Protein AF-A0A838HPP8-F1 (afdb_monomer_lite)

Secondary structure (DSSP, 8-state):
-PEEEEE-TT-HHHHHHHHHHHHHHHHTT--EEEEE--SS-TTSPPGGGPPPSHHHHHHHHHHHTTT-HHHHHHHHHHHHHTS---TTSHHHHHHHHHHTT--HHHHTT-

Radius of gyration: 13.63 Å; chains: 1; bounding box: 32×31×40 Å

Sequence (110 aa):
MPVILFADFTCADSYSTETMLAAISTELGTEVHYRAFERYPAGTPLPDMRPRTRKAHEAARFARDRGMERPVRDAIYAAHFVEGRDIGRVDVLVELGTALGLDRTELKVV

Structure (mmCIF, N/CA/C/O backbone):
data_AF-A0A838HPP8-F1
#
_entry.id   AF-A0A838HPP8-F1
#
loop_
_atom_site.group_PDB
_atom_site.id
_atom_site.type_symbol
_atom_site.label_atom_id
_atom_site.label_alt_id
_atom_site.label_comp_id
_atom_site.label_asym_id
_atom_site.label_entity_id
_atom_site.label_seq_id
_atom_site.pdbx_PDB_ins_code
_atom_site.Cartn_x
_atom_site.Cartn_y
_atom_site.Cartn_z
_atom_site.occupancy
_atom_site.B_iso_or_equiv
_atom_site.auth_seq_id
_atom_site.auth_comp_id
_atom_site.auth_asym_id
_atom_site.auth_atom_id
_atom_site.pdbx_PDB_model_num
ATOM 1 N N . MET A 1 1 ? -18.863 8.631 11.531 1.00 81.38 1 MET A N 1
ATOM 2 C CA . MET A 1 1 ? -19.022 8.916 10.084 1.00 81.38 1 MET A CA 1
ATOM 3 C C . MET A 1 1 ? -17.787 8.372 9.389 1.00 81.38 1 MET A C 1
ATOM 5 O O . MET A 1 1 ? -16.715 8.695 9.880 1.00 81.38 1 MET A O 1
ATOM 9 N N . PRO A 1 2 ? -17.897 7.536 8.343 1.00 88.06 2 PRO A N 1
ATOM 10 C CA . PRO A 1 2 ? -16.722 6.943 7.709 1.00 88.06 2 PRO A CA 1
ATOM 11 C C . PRO A 1 2 ? -15.889 8.004 6.982 1.00 88.06 2 PRO A C 1
ATOM 13 O O . PRO A 1 2 ? -16.439 8.913 6.355 1.00 88.06 2 PRO A O 1
ATOM 16 N N . VAL A 1 3 ? -14.566 7.871 7.053 1.00 92.06 3 VAL A N 1
ATOM 17 C CA . VAL A 1 3 ? -13.619 8.695 6.291 1.00 92.06 3 VAL A CA 1
ATOM 18 C C . VAL A 1 3 ? -13.238 7.940 5.028 1.00 92.06 3 VAL A C 1
ATOM 20 O O . VAL A 1 3 ? -12.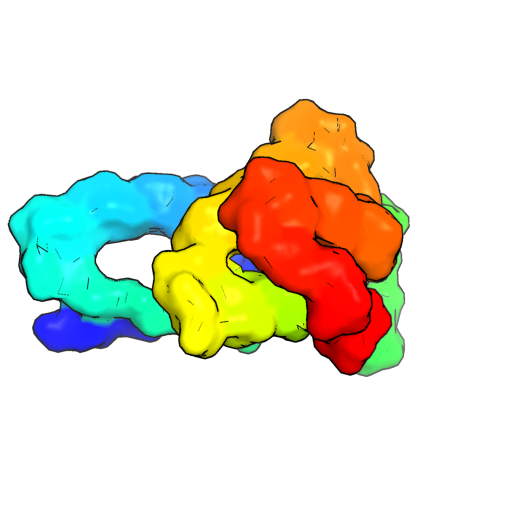782 6.804 5.104 1.00 92.06 3 VAL A O 1
ATOM 23 N N . ILE A 1 4 ? -13.396 8.564 3.863 1.00 94.88 4 ILE A N 1
ATOM 24 C CA . ILE A 1 4 ? -12.939 7.996 2.591 1.00 94.88 4 ILE A CA 1
ATOM 25 C C . ILE A 1 4 ? -11.603 8.639 2.240 1.00 94.88 4 ILE A C 1
ATOM 27 O O . ILE A 1 4 ? -11.534 9.853 2.053 1.00 94.88 4 ILE A O 1
ATOM 31 N N . LEU A 1 5 ? -10.556 7.825 2.125 1.00 95.00 5 LEU A N 1
ATOM 32 C CA . LEU A 1 5 ? -9.223 8.285 1.756 1.00 95.00 5 LEU A CA 1
ATOM 33 C C . LEU A 1 5 ? -8.848 7.754 0.374 1.00 95.00 5 LEU A C 1
ATOM 35 O O . LEU A 1 5 ? -8.662 6.552 0.188 1.00 95.00 5 LEU A O 1
ATOM 39 N N . PHE A 1 6 ? -8.708 8.665 -0.584 1.00 96.38 6 PHE A N 1
ATOM 40 C CA . PHE A 1 6 ? -8.122 8.367 -1.887 1.00 96.38 6 PHE A CA 1
ATOM 41 C C . PHE A 1 6 ? -6.602 8.438 -1.776 1.00 96.38 6 PHE A C 1
ATOM 43 O O . PHE A 1 6 ? -6.062 9.451 -1.333 1.00 96.38 6 PHE A O 1
ATOM 50 N N . ALA A 1 7 ? -5.918 7.363 -2.152 1.00 96.50 7 ALA A N 1
ATOM 51 C CA . ALA A 1 7 ? -4.485 7.235 -1.932 1.00 96.50 7 ALA A CA 1
ATOM 52 C C . ALA A 1 7 ? -3.778 6.532 -3.091 1.00 96.50 7 ALA A C 1
ATOM 54 O O . ALA A 1 7 ? -4.356 5.669 -3.754 1.00 96.50 7 ALA A O 1
ATOM 55 N N . ASP A 1 8 ? -2.505 6.879 -3.274 1.00 96.50 8 ASP A N 1
ATOM 56 C CA . ASP A 1 8 ? -1.573 6.237 -4.199 1.00 96.50 8 ASP A CA 1
ATOM 57 C C . ASP A 1 8 ? -0.297 5.840 -3.439 1.00 96.50 8 ASP A C 1
ATOM 59 O O . ASP A 1 8 ? 0.242 6.637 -2.671 1.00 96.50 8 ASP A O 1
ATOM 63 N N . PHE A 1 9 ? 0.214 4.628 -3.673 1.00 96.81 9 PHE A N 1
ATOM 64 C CA . PHE A 1 9 ? 1.365 4.092 -2.934 1.00 96.81 9 PHE A CA 1
ATOM 65 C C . PHE A 1 9 ? 2.701 4.792 -3.216 1.00 96.81 9 PHE A C 1
ATOM 67 O O . PHE A 1 9 ? 3.651 4.613 -2.460 1.00 96.81 9 PHE A O 1
ATOM 74 N N . THR A 1 10 ? 2.782 5.605 -4.271 1.00 94.69 10 THR A N 1
ATOM 75 C CA . THR A 1 10 ? 3.967 6.418 -4.599 1.00 94.69 10 THR A CA 1
ATOM 76 C C . THR A 1 10 ? 3.836 7.874 -4.141 1.00 94.69 10 THR A C 1
ATOM 78 O O . THR A 1 10 ? 4.710 8.703 -4.414 1.00 94.69 10 THR A O 1
ATOM 81 N N . CYS A 1 11 ? 2.749 8.225 -3.443 1.00 94.56 11 CYS A N 1
ATOM 82 C CA . CYS A 1 11 ? 2.517 9.562 -2.908 1.00 94.56 11 CYS A CA 1
ATOM 83 C C . CYS A 1 11 ? 2.960 9.658 -1.439 1.00 94.56 11 CYS A C 1
ATOM 85 O O . CYS A 1 11 ? 2.385 9.011 -0.564 1.00 94.56 11 CYS A O 1
ATOM 87 N N . ALA A 1 12 ? 3.958 10.502 -1.157 1.00 94.56 12 ALA A N 1
ATOM 88 C CA . ALA A 1 12 ? 4.468 10.704 0.203 1.00 94.56 12 ALA A CA 1
ATOM 89 C C . ALA A 1 12 ? 3.398 11.276 1.155 1.00 94.56 12 ALA A C 1
ATOM 91 O O . ALA A 1 12 ? 3.352 10.913 2.333 1.00 94.56 12 ALA A O 1
ATOM 92 N N . ASP A 1 13 ? 2.495 12.112 0.631 1.00 95.81 13 ASP A N 1
ATOM 93 C CA . ASP A 1 13 ? 1.377 12.659 1.402 1.00 95.81 13 ASP A CA 1
ATOM 94 C C . ASP A 1 13 ? 0.369 11.564 1.770 1.00 95.81 13 ASP A C 1
ATOM 96 O O . ASP A 1 13 ? -0.131 11.544 2.894 1.00 95.81 13 ASP A O 1
ATOM 100 N N . SER A 1 14 ? 0.112 10.606 0.867 1.00 96.62 14 SER A N 1
ATOM 101 C CA . SER A 1 14 ? -0.728 9.439 1.167 1.00 96.62 14 SER A CA 1
ATOM 102 C C . SER A 1 14 ? -0.100 8.561 2.248 1.00 96.62 14 SER A C 1
ATOM 104 O O . SER A 1 14 ? -0.786 8.224 3.207 1.00 96.62 14 SER A O 1
ATOM 106 N N . TYR A 1 15 ? 1.202 8.266 2.161 1.00 96.12 15 TYR A N 1
ATOM 107 C CA . TYR A 1 15 ? 1.903 7.476 3.182 1.00 96.12 15 TYR A CA 1
ATOM 108 C C . TYR A 1 15 ? 1.814 8.116 4.577 1.00 96.12 15 TYR A C 1
ATOM 110 O O . TYR A 1 15 ? 1.415 7.477 5.557 1.00 96.12 15 TYR A O 1
ATOM 118 N N . SER A 1 16 ? 2.127 9.409 4.654 1.00 94.50 16 SER A N 1
ATOM 119 C CA . SER A 1 16 ? 2.098 10.168 5.908 1.00 94.50 16 SER A CA 1
ATOM 120 C C . SER A 1 16 ? 0.678 10.257 6.476 1.00 94.50 16 SER A C 1
ATOM 122 O O . SER A 1 16 ? 0.460 10.032 7.668 1.00 94.50 16 SER A O 1
ATOM 124 N N . THR A 1 17 ? -0.307 10.518 5.610 1.00 95.75 17 THR A N 1
ATOM 125 C CA . THR A 1 17 ? -1.723 10.606 5.994 1.00 95.75 17 THR A CA 1
ATOM 126 C C . THR A 1 17 ? -2.244 9.272 6.503 1.00 95.75 17 THR A C 1
ATOM 128 O O . THR A 1 17 ? -2.899 9.238 7.539 1.00 95.75 17 THR A O 1
ATOM 131 N N . GLU A 1 18 ? -1.945 8.161 5.831 1.00 95.62 18 GLU A N 1
ATOM 132 C CA . GLU A 1 18 ? -2.396 6.839 6.269 1.00 95.62 18 GLU A CA 1
ATOM 133 C C . GLU A 1 18 ? -1.783 6.421 7.599 1.00 95.62 18 GLU A C 1
ATOM 135 O O . GLU A 1 18 ? -2.475 5.824 8.426 1.00 95.62 18 GLU A O 1
ATOM 140 N N . THR A 1 19 ? -0.517 6.760 7.832 1.00 91.00 19 THR A N 1
ATOM 141 C CA . THR A 1 19 ? 0.164 6.509 9.108 1.00 91.00 19 THR A CA 1
ATOM 142 C C . THR A 1 19 ? -0.521 7.260 10.248 1.00 91.00 19 THR A C 1
ATOM 144 O O . THR A 1 19 ? -0.904 6.649 11.244 1.00 91.00 19 THR A O 1
ATOM 147 N N . MET A 1 20 ? -0.769 8.562 10.077 1.00 92.00 20 MET A N 1
ATOM 148 C CA . MET A 1 20 ? -1.450 9.372 11.093 1.00 92.00 20 MET A CA 1
ATOM 149 C C . MET A 1 20 ? -2.910 8.946 11.291 1.00 92.00 20 MET A C 1
ATOM 151 O O . MET A 1 20 ? -3.393 8.839 12.418 1.00 92.00 20 MET A O 1
ATOM 155 N N . LEU A 1 21 ? -3.618 8.665 10.196 1.00 92.06 21 LEU A N 1
ATOM 156 C CA . LEU A 1 21 ? -5.022 8.283 10.238 1.00 92.06 21 LEU A CA 1
ATOM 157 C C . LEU A 1 21 ? -5.217 6.921 10.918 1.00 92.06 21 LEU A C 1
ATOM 159 O O . LEU A 1 21 ? -6.231 6.739 11.581 1.00 92.06 21 LEU A O 1
ATOM 163 N N . ALA A 1 22 ? -4.258 5.991 10.839 1.00 86.38 22 ALA A N 1
ATOM 164 C CA . ALA A 1 22 ? -4.298 4.745 11.619 1.00 86.38 22 ALA A CA 1
ATOM 165 C C . ALA A 1 22 ? -4.357 5.008 13.126 1.00 86.38 22 ALA A C 1
ATOM 167 O O . ALA A 1 22 ? -5.195 4.437 13.825 1.00 86.38 22 ALA A O 1
ATOM 168 N N . ALA A 1 23 ? -3.470 5.882 13.608 1.00 85.81 23 ALA A N 1
ATOM 169 C CA . ALA A 1 23 ? -3.377 6.209 15.023 1.00 85.81 23 ALA A CA 1
ATOM 170 C C . ALA A 1 23 ? -4.672 6.876 15.507 1.00 85.81 23 ALA A C 1
ATOM 172 O O . ALA A 1 23 ? -5.294 6.426 16.465 1.00 85.81 23 ALA A O 1
ATOM 173 N N . ILE A 1 24 ? -5.137 7.886 14.770 1.00 90.00 24 ILE A N 1
ATOM 174 C CA . ILE A 1 24 ? -6.275 8.714 15.184 1.00 90.00 24 ILE A CA 1
ATOM 175 C C . ILE A 1 24 ? -7.623 8.009 14.958 1.00 90.00 24 ILE A C 1
ATOM 177 O O . ILE A 1 24 ? -8.549 8.185 15.745 1.00 90.00 24 ILE A O 1
ATOM 181 N N . SER A 1 25 ? -7.777 7.196 13.908 1.00 88.12 25 SER A N 1
ATOM 182 C CA . SER A 1 25 ? -9.048 6.495 13.629 1.00 88.12 25 SER A CA 1
ATOM 183 C C . SER A 1 25 ? -9.459 5.548 14.755 1.00 88.12 25 SER A C 1
ATOM 185 O O . SER A 1 25 ? -10.647 5.457 15.068 1.00 88.12 25 SER A O 1
ATOM 187 N N . THR A 1 26 ? -8.477 4.913 15.399 1.00 83.88 26 THR A N 1
ATOM 188 C CA . THR A 1 26 ? -8.681 4.069 16.581 1.00 83.88 26 THR A CA 1
ATOM 189 C C . THR A 1 26 ? -9.212 4.895 17.753 1.00 83.88 26 THR A C 1
ATOM 191 O O . THR A 1 26 ? -10.198 4.510 18.377 1.00 83.88 26 THR A O 1
ATOM 194 N N . GLU A 1 27 ? -8.615 6.061 18.014 1.00 88.50 27 GLU A N 1
ATOM 195 C CA . GLU A 1 27 ? -9.043 6.973 19.084 1.00 88.50 27 GLU A CA 1
ATOM 196 C C . GLU A 1 27 ? -10.442 7.554 18.835 1.00 88.50 27 GLU A C 1
ATOM 198 O O . GLU A 1 27 ? -11.252 7.666 19.753 1.00 88.50 27 GLU A O 1
ATOM 203 N N . LEU A 1 28 ? -10.749 7.893 17.582 1.00 87.69 28 LEU A N 1
ATOM 204 C CA . LEU A 1 28 ? -12.024 8.489 17.178 1.00 87.69 28 LEU A CA 1
ATOM 205 C C . LEU A 1 28 ? -13.125 7.457 16.891 1.00 87.69 28 LEU A C 1
ATOM 207 O O . LEU A 1 28 ? -14.220 7.847 16.475 1.00 87.69 28 LEU A O 1
ATOM 211 N N . GLY A 1 29 ? -12.845 6.156 17.032 1.00 89.00 29 GLY A N 1
ATOM 212 C CA . GLY A 1 29 ? -13.784 5.080 16.699 1.00 89.00 29 GLY A CA 1
ATOM 213 C C . GLY A 1 29 ? -14.356 5.196 15.281 1.00 89.00 29 GLY A C 1
ATOM 214 O O . GLY A 1 29 ? -15.540 4.937 15.060 1.00 89.00 29 GLY A O 1
ATOM 215 N N . THR A 1 30 ? -13.551 5.674 14.329 1.00 90.38 30 THR A N 1
ATOM 216 C CA . THR A 1 30 ? -13.998 6.008 12.974 1.00 90.38 30 THR A CA 1
ATOM 217 C C . THR A 1 30 ? -13.427 5.034 11.959 1.00 90.38 30 THR A C 1
ATOM 219 O O . THR A 1 30 ? -12.223 4.829 11.883 1.00 90.38 30 THR A O 1
ATOM 222 N N . GLU A 1 31 ? -14.298 4.466 11.132 1.00 90.62 31 GLU A N 1
ATOM 223 C CA . GLU A 1 31 ? -13.887 3.585 10.045 1.00 90.62 31 GLU A CA 1
ATOM 224 C C . GLU A 1 31 ? -13.240 4.376 8.897 1.00 90.62 31 GLU A C 1
ATOM 226 O O . GLU A 1 31 ? -13.738 5.432 8.486 1.00 90.62 31 GLU A O 1
ATOM 231 N N . VAL A 1 32 ? -12.145 3.840 8.355 1.00 92.38 32 VAL A N 1
ATOM 232 C CA . VAL A 1 32 ? -11.415 4.414 7.220 1.00 92.38 32 VAL A CA 1
ATOM 233 C C . VAL A 1 32 ? -11.600 3.527 6.000 1.00 92.38 32 VAL A C 1
ATOM 235 O O . VAL A 1 32 ? -11.280 2.342 6.011 1.00 92.38 32 VAL A O 1
ATOM 238 N N . HIS A 1 33 ? -12.106 4.115 4.924 1.00 93.94 33 HIS A N 1
ATOM 239 C CA . HIS A 1 33 ? -12.335 3.458 3.646 1.00 93.94 33 HIS A CA 1
ATOM 240 C C . HIS A 1 33 ? -11.274 3.903 2.652 1.00 93.94 33 HIS A C 1
ATOM 242 O O . HIS A 1 33 ? -11.366 4.985 2.068 1.00 93.94 33 HIS A O 1
ATOM 248 N N . TYR A 1 34 ? -10.286 3.047 2.418 1.00 95.44 34 TYR A N 1
ATOM 249 C CA . TYR A 1 34 ? -9.269 3.303 1.406 1.00 95.44 34 TYR A CA 1
ATOM 250 C C . TYR A 1 34 ? -9.863 3.168 -0.002 1.00 95.44 34 TYR A C 1
ATOM 252 O O . TYR A 1 34 ? -10.645 2.255 -0.308 1.00 95.44 34 TYR A O 1
ATOM 260 N N . ARG A 1 35 ? -9.514 4.106 -0.880 1.00 96.31 35 ARG A N 1
ATOM 261 C CA . ARG A 1 35 ? -9.867 4.092 -2.300 1.00 96.31 35 ARG A CA 1
ATOM 262 C C . ARG A 1 35 ? -8.607 4.265 -3.126 1.00 96.31 35 ARG A C 1
ATOM 264 O O . ARG A 1 35 ? -7.819 5.180 -2.902 1.00 96.31 35 ARG A O 1
ATOM 271 N N . ALA A 1 36 ? -8.434 3.358 -4.082 1.00 95.38 36 ALA A N 1
ATOM 272 C CA . ALA A 1 36 ? -7.338 3.434 -5.026 1.00 95.38 36 ALA A CA 1
ATOM 273 C C . ALA A 1 36 ? -7.452 4.724 -5.843 1.00 95.38 36 ALA A C 1
ATOM 275 O O . ALA A 1 36 ? -8.504 5.026 -6.410 1.00 95.38 36 ALA A O 1
ATOM 276 N N . PHE A 1 37 ? -6.356 5.463 -5.901 1.00 94.31 37 PHE A N 1
ATOM 277 C CA . PHE A 1 37 ? -6.139 6.555 -6.830 1.00 94.31 37 PHE A CA 1
ATOM 278 C C . PHE A 1 37 ? -4.822 6.260 -7.544 1.00 94.31 37 PHE A C 1
ATOM 280 O O . PHE A 1 37 ? -3.814 6.018 -6.887 1.00 94.31 37 PHE A O 1
ATOM 287 N N . GLU A 1 38 ? -4.833 6.212 -8.875 1.00 90.50 38 GLU A N 1
ATOM 288 C CA . GLU A 1 38 ? -3.602 6.109 -9.659 1.00 90.50 38 GLU A CA 1
ATOM 289 C C . GLU A 1 38 ? -3.136 7.520 -9.998 1.00 90.50 38 GLU A C 1
ATOM 291 O O . GLU A 1 38 ? -3.773 8.215 -10.792 1.00 90.50 38 GLU A O 1
ATOM 296 N N . ARG A 1 39 ? -2.006 7.944 -9.422 1.00 88.31 39 ARG A N 1
ATOM 297 C CA . ARG A 1 39 ? -1.421 9.262 -9.730 1.00 88.31 39 ARG A CA 1
ATOM 298 C C . ARG A 1 39 ? -1.072 9.398 -11.216 1.00 88.31 39 ARG A C 1
ATOM 300 O O . ARG A 1 39 ? -1.151 10.489 -11.775 1.00 88.31 39 ARG A O 1
ATOM 307 N N . TYR A 1 40 ? -0.700 8.279 -11.836 1.00 88.62 40 TYR A N 1
ATOM 308 C CA . TYR A 1 40 ? -0.336 8.169 -13.245 1.00 88.62 40 TYR A CA 1
ATOM 309 C C . TYR A 1 40 ? -1.070 6.978 -13.879 1.00 88.62 40 TYR A C 1
ATOM 311 O O . TYR A 1 40 ? -0.532 5.861 -13.887 1.00 88.62 40 TYR A O 1
ATOM 319 N N . PRO A 1 41 ? -2.297 7.186 -14.386 1.00 85.88 41 PRO A N 1
ATOM 320 C CA . PRO A 1 41 ? -3.105 6.110 -14.944 1.00 85.88 41 PRO A CA 1
ATOM 321 C C . PRO A 1 41 ? -2.473 5.485 -16.197 1.00 85.88 41 PRO A C 1
ATOM 323 O O . PRO A 1 41 ? -1.510 5.988 -16.790 1.00 85.88 41 PRO A O 1
ATOM 326 N N . ALA A 1 42 ? -3.009 4.339 -16.616 1.00 84.69 42 ALA A N 1
ATOM 327 C CA . ALA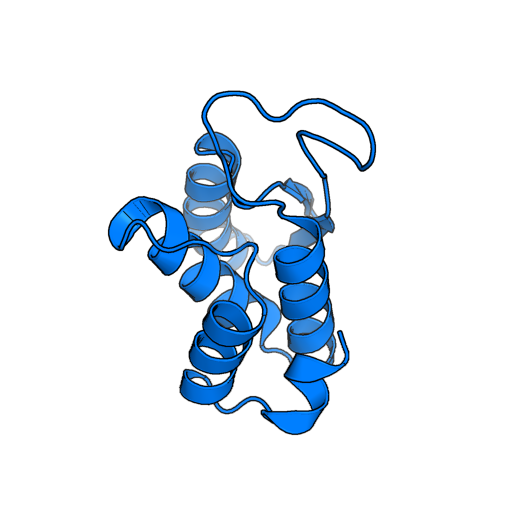 A 1 42 ? -2.554 3.653 -17.821 1.00 84.69 42 ALA A CA 1
ATOM 328 C C . ALA A 1 42 ? -2.522 4.602 -19.037 1.00 84.69 42 ALA A C 1
ATOM 330 O O . ALA A 1 42 ? -3.461 5.353 -19.288 1.00 84.69 42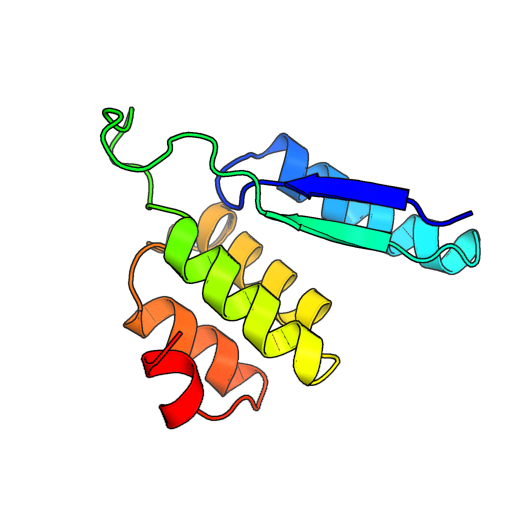 ALA A O 1
ATOM 331 N N . GLY A 1 43 ? -1.419 4.568 -19.789 1.00 86.06 43 GLY A N 1
ATOM 332 C CA . GLY A 1 43 ? -1.208 5.433 -20.953 1.00 86.06 43 GLY A CA 1
ATOM 333 C C . GLY A 1 43 ? -0.555 6.786 -20.653 1.00 86.06 43 GLY A C 1
ATOM 334 O O . GLY A 1 43 ? -0.114 7.444 -21.591 1.00 86.06 43 GLY A O 1
ATOM 335 N N . THR A 1 44 ? -0.404 7.194 -19.388 1.00 88.25 44 THR A N 1
ATOM 336 C CA . THR A 1 44 ? 0.379 8.397 -19.060 1.00 88.25 44 THR A CA 1
ATOM 337 C C . THR A 1 44 ? 1.867 8.068 -18.926 1.00 88.25 44 THR A C 1
ATOM 339 O O . THR A 1 44 ? 2.207 6.997 -18.401 1.00 88.25 44 THR A O 1
ATOM 342 N N . PRO A 1 45 ? 2.776 8.963 -19.353 1.00 86.12 45 PRO A N 1
ATOM 343 C CA . PRO A 1 45 ? 4.194 8.821 -19.052 1.00 86.12 45 PRO A CA 1
ATOM 344 C C . PRO A 1 45 ? 4.407 8.884 -17.538 1.00 86.12 45 PRO A C 1
ATOM 346 O O . PRO A 1 45 ? 3.773 9.679 -16.842 1.00 86.12 45 PRO A O 1
ATOM 349 N N . LEU A 1 46 ? 5.289 8.025 -17.033 1.00 83.94 46 LEU A N 1
ATOM 350 C CA . LEU A 1 46 ? 5.736 8.101 -15.651 1.00 83.94 46 LEU A CA 1
ATOM 351 C C . LEU A 1 46 ? 6.907 9.078 -15.594 1.00 83.94 46 LEU A C 1
ATOM 353 O O . LEU A 1 46 ? 7.871 8.892 -16.344 1.00 83.94 46 LEU A O 1
ATOM 357 N N . PRO A 1 47 ? 6.864 10.101 -14.730 1.00 80.56 47 PRO A N 1
ATOM 358 C CA . PRO A 1 47 ? 8.092 10.780 -14.376 1.00 80.56 47 PRO A CA 1
ATOM 359 C C . PRO A 1 47 ? 9.015 9.771 -13.664 1.00 80.56 47 PRO A C 1
ATOM 361 O O . PRO A 1 47 ? 8.559 8.771 -13.102 1.00 80.56 47 PRO A O 1
ATOM 364 N N . ASP A 1 48 ? 10.325 10.011 -13.738 1.00 73.69 48 ASP A N 1
ATOM 365 C CA . ASP A 1 48 ? 11.321 9.459 -12.809 1.00 73.69 48 ASP A CA 1
ATOM 366 C C . ASP A 1 48 ? 11.318 7.933 -12.546 1.00 73.69 48 ASP A C 1
ATOM 368 O O . ASP A 1 48 ? 11.694 7.497 -11.464 1.00 73.69 48 ASP A O 1
ATOM 372 N N . MET A 1 49 ? 10.949 7.108 -13.539 1.00 75.25 49 MET A N 1
ATOM 373 C CA . MET A 1 49 ? 10.945 5.630 -13.451 1.00 75.25 49 MET A CA 1
ATOM 374 C C . MET A 1 49 ? 10.163 5.082 -12.240 1.00 75.25 49 MET A C 1
ATOM 376 O O . MET A 1 49 ? 10.489 4.013 -11.721 1.00 75.25 49 MET A O 1
ATOM 380 N N . ARG A 1 50 ? 9.127 5.794 -11.772 1.00 84.06 50 ARG A N 1
ATOM 381 C CA . ARG A 1 50 ? 8.346 5.328 -10.617 1.00 84.06 50 ARG A CA 1
ATOM 382 C C . ARG A 1 50 ? 7.612 4.015 -10.909 1.00 84.06 50 ARG A C 1
ATOM 384 O O . ARG A 1 50 ? 7.157 3.806 -12.036 1.00 84.06 50 ARG A O 1
ATOM 391 N N . PRO A 1 51 ? 7.396 3.177 -9.883 1.00 91.62 51 PRO A N 1
ATOM 392 C CA . PRO A 1 51 ? 6.539 2.006 -9.993 1.00 91.62 51 PRO A CA 1
ATOM 393 C C . PRO A 1 51 ? 5.116 2.350 -10.447 1.00 91.62 51 PRO A C 1
ATOM 395 O O . PRO A 1 51 ? 4.529 3.346 -10.021 1.00 91.62 51 PRO A O 1
ATOM 398 N N . ARG A 1 52 ? 4.511 1.480 -11.262 1.00 93.38 52 ARG A N 1
ATOM 399 C CA . ARG A 1 52 ? 3.061 1.514 -11.514 1.00 93.38 52 ARG A CA 1
ATOM 400 C C . ARG A 1 52 ? 2.326 0.987 -10.281 1.00 93.38 52 ARG A C 1
ATOM 402 O O . ARG A 1 52 ? 2.587 -0.128 -9.847 1.00 93.38 52 ARG A O 1
ATOM 409 N N . THR A 1 53 ? 1.357 1.734 -9.760 1.00 95.06 53 THR A N 1
ATOM 410 C CA . THR A 1 53 ? 0.667 1.384 -8.504 1.00 95.06 53 THR A CA 1
ATOM 411 C C . THR A 1 53 ? -0.561 0.498 -8.671 1.00 95.06 53 THR A C 1
ATOM 413 O O . THR A 1 53 ? -1.055 -0.033 -7.680 1.00 95.06 53 THR A O 1
ATOM 416 N N . ARG A 1 54 ? -1.033 0.265 -9.903 1.00 94.81 54 ARG A N 1
ATOM 417 C CA . ARG A 1 54 ? -2.219 -0.566 -10.169 1.00 94.81 54 ARG A CA 1
ATOM 418 C C . ARG A 1 54 ? -2.157 -1.939 -9.492 1.00 94.81 54 ARG A C 1
ATOM 420 O O . ARG A 1 54 ? -3.086 -2.309 -8.783 1.00 94.81 54 ARG A O 1
ATOM 427 N N . LYS A 1 55 ? -1.044 -2.664 -9.654 1.00 95.69 55 LYS A N 1
ATOM 428 C CA . LYS A 1 55 ? -0.868 -3.998 -9.055 1.00 95.69 55 LYS A CA 1
ATOM 429 C C . LYS A 1 55 ? -0.819 -3.948 -7.527 1.00 95.69 55 LYS A C 1
ATOM 431 O O . LYS A 1 55 ? -1.389 -4.807 -6.863 1.00 95.69 55 LYS A O 1
ATOM 436 N N . ALA A 1 56 ? -0.213 -2.907 -6.960 1.00 97.06 56 ALA A N 1
ATOM 437 C CA . ALA A 1 56 ? -0.217 -2.684 -5.518 1.00 97.06 56 ALA A CA 1
ATOM 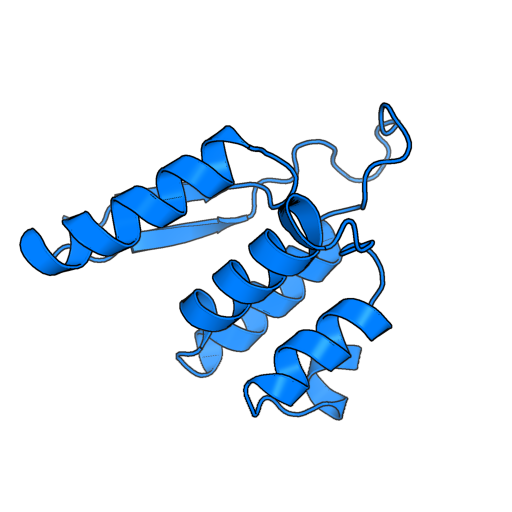438 C C . ALA A 1 56 ? -1.639 -2.414 -4.982 1.00 97.06 56 ALA A C 1
ATOM 440 O O . ALA A 1 56 ? -2.018 -2.936 -3.933 1.00 97.06 56 ALA A O 1
ATOM 441 N N . HIS A 1 57 ? -2.462 -1.662 -5.725 1.00 96.94 57 HIS A N 1
ATOM 442 C CA . HIS A 1 57 ? -3.878 -1.438 -5.398 1.00 96.94 57 HIS A CA 1
ATOM 443 C C . HIS A 1 57 ? -4.706 -2.720 -5.473 1.00 96.94 57 HIS A C 1
ATOM 445 O O . HIS A 1 57 ? -5.517 -2.973 -4.583 1.00 96.94 57 HIS A O 1
ATOM 451 N N . GLU A 1 58 ? -4.485 -3.541 -6.499 1.00 95.88 58 GLU A N 1
ATOM 452 C CA . GLU A 1 58 ? -5.106 -4.862 -6.636 1.00 95.88 58 GLU A CA 1
ATOM 453 C C . GLU A 1 58 ? -4.743 -5.756 -5.431 1.00 95.88 58 GLU A C 1
ATOM 455 O O . GLU A 1 58 ? -5.642 -6.290 -4.777 1.00 95.88 58 GLU A O 1
ATOM 460 N N . ALA A 1 59 ? -3.464 -5.817 -5.040 1.00 96.69 59 ALA A N 1
ATOM 461 C CA . ALA A 1 59 ? -3.004 -6.572 -3.869 1.00 96.69 59 ALA A CA 1
ATOM 462 C C . ALA A 1 59 ? -3.629 -6.083 -2.546 1.00 96.69 59 ALA A C 1
ATOM 464 O O . ALA A 1 59 ? -4.108 -6.893 -1.749 1.00 96.69 59 ALA A O 1
ATOM 465 N N . ALA A 1 60 ? -3.691 -4.768 -2.316 1.00 96.94 60 ALA A N 1
ATOM 466 C CA . ALA A 1 60 ? -4.330 -4.205 -1.124 1.00 96.94 60 ALA A CA 1
ATOM 467 C C . ALA A 1 60 ? -5.841 -4.495 -1.085 1.00 96.94 60 ALA A C 1
ATOM 469 O O . ALA A 1 60 ? -6.379 -4.869 -0.040 1.00 96.94 60 ALA A O 1
ATOM 470 N N . ARG A 1 61 ? -6.522 -4.400 -2.235 1.00 95.69 61 ARG A N 1
ATOM 471 C CA . ARG A 1 61 ? -7.941 -4.761 -2.369 1.00 95.69 61 ARG A CA 1
ATOM 472 C C . ARG A 1 61 ? -8.171 -6.235 -2.043 1.00 95.69 61 ARG A C 1
ATOM 474 O O . ARG A 1 61 ? -9.116 -6.550 -1.331 1.00 95.69 61 ARG A O 1
ATOM 481 N N . PHE A 1 62 ? -7.317 -7.123 -2.544 1.00 95.00 62 PHE A N 1
ATOM 482 C CA . PHE A 1 62 ? -7.376 -8.553 -2.243 1.00 95.00 62 PHE A CA 1
ATOM 483 C C . PHE A 1 62 ? -7.187 -8.844 -0.747 1.00 95.00 62 PHE A C 1
ATOM 485 O O . PHE A 1 62 ? -7.894 -9.678 -0.173 1.00 95.00 62 PHE A O 1
ATOM 492 N N . ALA A 1 63 ? -6.264 -8.130 -0.102 1.00 95.88 63 ALA A N 1
ATOM 493 C CA . ALA A 1 63 ? -6.016 -8.249 1.329 1.00 95.88 63 ALA A CA 1
ATOM 494 C C . ALA A 1 63 ? -7.201 -7.758 2.175 1.00 95.88 63 ALA A C 1
ATOM 496 O O . ALA A 1 63 ? -7.467 -8.317 3.241 1.00 95.88 63 ALA A O 1
ATOM 497 N N . ARG A 1 64 ? -7.955 -6.758 1.697 1.00 94.56 64 ARG A N 1
ATOM 498 C CA . ARG A 1 64 ? -9.165 -6.263 2.371 1.00 94.56 64 ARG A CA 1
ATOM 499 C C . ARG A 1 64 ? -10.215 -7.335 2.573 1.00 94.56 64 ARG A C 1
ATOM 501 O O . ARG A 1 64 ? -10.744 -7.446 3.674 1.00 94.56 64 ARG A O 1
ATOM 508 N N . ASP A 1 65 ? -10.453 -8.161 1.562 1.00 91.81 65 ASP A N 1
ATOM 509 C CA . ASP A 1 65 ? -11.445 -9.239 1.636 1.00 91.81 65 ASP A CA 1
ATOM 510 C C . ASP A 1 65 ? -11.064 -10.312 2.689 1.00 91.81 65 ASP A C 1
ATOM 512 O O . ASP A 1 65 ? -11.881 -11.158 3.041 1.00 91.81 65 ASP A O 1
ATOM 516 N N . ARG A 1 66 ? -9.835 -10.251 3.232 1.00 92.88 66 ARG A N 1
ATOM 517 C CA . ARG A 1 66 ? -9.284 -11.114 4.295 1.00 92.88 66 ARG A CA 1
ATOM 518 C C . ARG A 1 66 ? -9.026 -10.374 5.617 1.00 92.88 66 ARG A C 1
ATOM 520 O O . ARG A 1 66 ? -8.398 -10.935 6.507 1.00 92.88 66 ARG A O 1
ATOM 527 N N . GLY A 1 67 ? -9.457 -9.117 5.751 1.00 94.19 67 GLY A N 1
ATOM 528 C CA . GLY A 1 67 ? -9.196 -8.298 6.945 1.00 94.19 67 GLY A CA 1
ATOM 529 C C . GLY A 1 67 ? -7.741 -7.832 7.092 1.00 94.19 67 GLY A C 1
ATOM 530 O O . GLY A 1 67 ? -7.352 -7.355 8.152 1.00 94.19 67 GLY A O 1
ATOM 531 N N . MET A 1 68 ? -6.940 -7.944 6.029 1.00 95.75 68 MET A N 1
ATOM 532 C CA . MET A 1 68 ? -5.496 -7.677 6.021 1.00 95.75 68 MET A CA 1
ATOM 533 C C . MET A 1 68 ? -5.118 -6.439 5.195 1.00 95.75 68 MET A C 1
ATOM 535 O O . MET A 1 68 ? -3.939 -6.236 4.907 1.00 95.75 68 MET A O 1
ATOM 539 N N . GLU A 1 69 ? -6.089 -5.598 4.807 1.00 95.25 69 GLU A N 1
ATOM 540 C CA . GLU A 1 69 ? -5.828 -4.394 3.998 1.00 95.25 69 GLU A CA 1
ATOM 541 C C . GLU A 1 69 ? -4.756 -3.524 4.646 1.00 95.25 69 GLU A C 1
ATOM 543 O O . GLU A 1 69 ? -3.776 -3.178 3.995 1.00 95.25 69 GLU A O 1
ATOM 548 N N . ARG A 1 70 ? -4.894 -3.220 5.941 1.00 94.50 70 ARG A N 1
ATOM 549 C CA . ARG A 1 70 ? -3.973 -2.311 6.619 1.00 94.50 70 ARG A CA 1
ATOM 550 C C . ARG A 1 70 ? -2.530 -2.843 6.686 1.00 94.50 70 ARG A C 1
ATOM 552 O O . ARG A 1 70 ? -1.657 -2.145 6.171 1.00 94.50 70 ARG A O 1
ATOM 559 N N . PRO A 1 71 ? -2.260 -4.053 7.219 1.00 96.62 71 PRO A N 1
ATOM 560 C CA . PRO A 1 71 ? -0.910 -4.621 7.214 1.00 96.62 71 PRO A CA 1
ATOM 561 C C . PRO A 1 71 ? -0.265 -4.666 5.824 1.00 96.62 71 PRO A C 1
ATOM 563 O O . PRO A 1 71 ? 0.919 -4.371 5.680 1.00 96.62 71 PRO A O 1
ATOM 566 N N . VAL A 1 72 ? -1.038 -4.994 4.783 1.00 97.81 72 VAL A N 1
ATOM 567 C CA . VAL A 1 72 ? -0.522 -5.037 3.407 1.00 97.81 72 VAL A CA 1
ATOM 568 C C . VAL A 1 72 ? -0.209 -3.644 2.876 1.00 97.81 72 VAL A C 1
ATOM 570 O O . VAL A 1 72 ? 0.835 -3.459 2.253 1.00 97.81 72 VAL A O 1
ATOM 573 N N . ARG A 1 73 ? -1.068 -2.651 3.132 1.00 97.75 73 ARG A N 1
ATOM 574 C CA . ARG A 1 73 ? -0.794 -1.257 2.757 1.00 97.75 73 ARG A CA 1
ATOM 575 C C . ARG A 1 73 ? 0.484 -0.748 3.424 1.00 97.75 73 ARG A C 1
ATOM 577 O O . ARG A 1 73 ? 1.318 -0.171 2.732 1.00 97.75 73 ARG A O 1
ATOM 584 N N . ASP A 1 74 ? 0.671 -1.027 4.714 1.00 97.44 74 ASP A N 1
ATOM 585 C CA . ASP A 1 74 ? 1.889 -0.663 5.450 1.00 97.44 74 ASP A CA 1
ATOM 586 C C . ASP A 1 74 ? 3.136 -1.329 4.856 1.00 97.44 74 ASP A C 1
ATOM 588 O O . ASP A 1 74 ? 4.139 -0.656 4.619 1.00 97.44 74 ASP A O 1
ATOM 592 N N . ALA A 1 75 ? 3.064 -2.626 4.536 1.00 98.19 75 ALA A N 1
ATOM 593 C CA . ALA A 1 75 ? 4.170 -3.351 3.912 1.00 98.19 75 ALA A CA 1
ATOM 594 C C . ALA A 1 75 ? 4.527 -2.801 2.520 1.00 98.19 75 ALA A C 1
ATOM 596 O O . ALA A 1 75 ? 5.703 -2.677 2.189 1.00 98.19 75 ALA A O 1
ATOM 597 N N . ILE A 1 76 ? 3.532 -2.425 1.711 1.00 98.31 76 ILE A N 1
ATOM 598 C CA . ILE A 1 76 ? 3.755 -1.807 0.395 1.00 98.31 76 ILE A CA 1
ATOM 599 C C . ILE A 1 76 ? 4.412 -0.429 0.547 1.00 98.31 76 ILE A C 1
ATOM 601 O O . ILE A 1 76 ? 5.367 -0.125 -0.171 1.00 98.31 76 ILE A O 1
ATOM 605 N N . TYR A 1 77 ? 3.939 0.400 1.482 1.00 98.06 77 TYR A N 1
ATOM 606 C CA . TYR A 1 77 ? 4.554 1.702 1.739 1.00 98.06 77 TYR A CA 1
ATOM 607 C C . TYR A 1 77 ? 5.994 1.575 2.234 1.00 98.06 77 TYR A C 1
ATOM 609 O O . TYR A 1 77 ? 6.861 2.288 1.732 1.00 98.06 77 TYR A O 1
ATOM 617 N N . ALA A 1 78 ? 6.265 0.656 3.165 1.00 97.88 78 ALA A N 1
ATOM 618 C CA . ALA A 1 78 ? 7.615 0.388 3.651 1.00 97.88 78 ALA A CA 1
ATOM 619 C C . ALA A 1 78 ? 8.530 -0.095 2.515 1.00 97.88 78 ALA A C 1
ATOM 621 O O . ALA A 1 78 ? 9.607 0.469 2.308 1.00 97.88 78 ALA A O 1
ATOM 622 N N . ALA A 1 79 ? 8.062 -1.047 1.704 1.00 98.25 79 ALA A N 1
ATOM 623 C CA . ALA A 1 79 ? 8.802 -1.531 0.546 1.00 98.25 79 ALA A CA 1
ATOM 624 C C . ALA A 1 79 ? 9.172 -0.390 -0.415 1.00 98.25 79 ALA A C 1
ATOM 626 O O . ALA A 1 79 ? 10.299 -0.338 -0.900 1.00 98.25 79 ALA A O 1
ATOM 627 N N . HIS A 1 80 ? 8.261 0.555 -0.664 1.00 96.81 80 HIS A N 1
ATOM 628 C CA . HIS A 1 80 ? 8.526 1.675 -1.565 1.00 96.81 80 HIS A CA 1
ATOM 629 C C . HIS A 1 80 ? 9.409 2.770 -0.944 1.00 96.81 80 HIS A C 1
ATOM 631 O O . HIS A 1 80 ? 10.447 3.111 -1.508 1.00 96.81 80 HIS A O 1
ATOM 637 N N . PHE A 1 81 ? 9.002 3.337 0.196 1.00 96.44 81 PHE A N 1
ATOM 638 C CA . PHE A 1 81 ? 9.624 4.537 0.771 1.00 96.44 81 PHE A CA 1
ATOM 639 C C . PHE A 1 81 ? 10.830 4.252 1.666 1.00 96.44 81 PHE A C 1
ATOM 641 O O . PHE A 1 81 ? 11.670 5.135 1.830 1.00 96.44 81 PHE A O 1
ATOM 648 N N . VAL A 1 82 ? 10.919 3.058 2.255 1.00 96.62 82 VAL A N 1
ATOM 649 C CA . VAL A 1 82 ? 12.004 2.688 3.179 1.00 96.62 82 VAL A CA 1
ATOM 650 C C . VAL A 1 82 ? 13.011 1.774 2.488 1.00 96.62 82 VAL A C 1
ATOM 652 O O . VAL A 1 82 ? 14.213 2.004 2.578 1.00 96.62 82 VAL A O 1
ATOM 655 N N . GLU A 1 83 ? 12.533 0.759 1.769 1.00 97.38 83 GLU A N 1
ATOM 656 C CA . GLU A 1 83 ? 13.395 -0.261 1.156 1.00 97.38 83 GLU A CA 1
ATOM 657 C C . GLU A 1 83 ? 13.778 0.059 -0.300 1.00 97.38 83 GLU A C 1
ATOM 659 O O . GLU A 1 83 ? 14.655 -0.596 -0.862 1.00 97.38 83 GLU A O 1
ATOM 664 N N . GLY A 1 84 ? 13.133 1.046 -0.934 1.00 95.88 84 GLY A N 1
ATOM 665 C CA . GLY A 1 84 ? 13.408 1.432 -2.324 1.00 95.88 84 GLY A CA 1
ATOM 666 C C . GLY A 1 84 ? 13.033 0.364 -3.360 1.00 95.88 84 GLY A C 1
ATOM 667 O O . GLY A 1 84 ? 13.603 0.323 -4.451 1.00 95.88 84 GLY A O 1
ATOM 668 N N . ARG A 1 85 ? 12.097 -0.530 -3.030 1.00 97.06 85 ARG A N 1
ATOM 669 C CA . ARG A 1 85 ? 11.666 -1.641 -3.886 1.00 97.06 85 ARG A CA 1
ATOM 670 C C . ARG A 1 85 ? 10.623 -1.201 -4.908 1.00 97.06 85 ARG A C 1
ATOM 672 O O . ARG A 1 85 ? 9.794 -0.320 -4.670 1.00 97.06 85 ARG A O 1
ATOM 679 N N . ASP A 1 86 ? 10.631 -1.884 -6.050 1.00 96.31 86 ASP A N 1
ATOM 680 C CA . ASP A 1 86 ? 9.654 -1.678 -7.117 1.00 96.31 86 ASP A CA 1
ATOM 681 C C . ASP A 1 86 ? 8.338 -2.414 -6.818 1.00 96.31 86 ASP A C 1
ATOM 683 O O . ASP A 1 86 ? 8.157 -3.589 -7.145 1.00 96.31 86 ASP A O 1
ATOM 687 N N . ILE A 1 87 ? 7.400 -1.689 -6.210 1.00 96.69 87 ILE A N 1
ATOM 688 C CA . ILE A 1 87 ? 6.045 -2.166 -5.889 1.00 96.69 87 ILE A CA 1
ATOM 689 C C . ILE A 1 87 ? 5.130 -2.327 -7.118 1.00 96.69 87 ILE A C 1
ATOM 691 O O . ILE A 1 87 ? 3.972 -2.716 -6.977 1.00 96.69 87 ILE A O 1
ATOM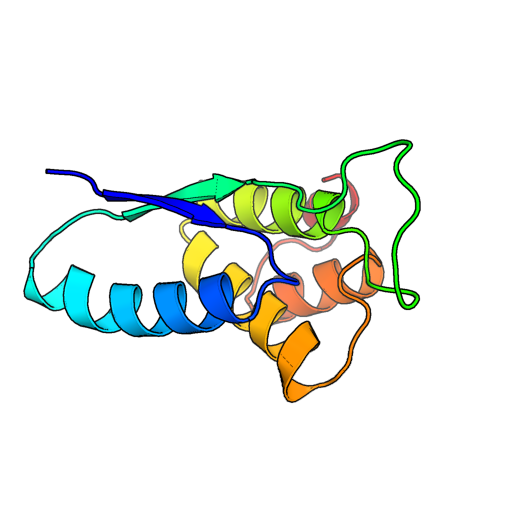 695 N N . GLY A 1 88 ? 5.619 -2.036 -8.325 1.00 94.69 88 GLY A N 1
ATOM 696 C CA . GLY A 1 88 ? 4.928 -2.332 -9.578 1.00 94.69 88 GLY A CA 1
ATOM 697 C C . GLY A 1 88 ? 5.137 -3.774 -10.031 1.00 94.69 88 GLY A C 1
ATOM 698 O O . GLY A 1 88 ? 4.413 -4.256 -10.910 1.00 94.69 88 GLY A O 1
ATOM 699 N N . ARG A 1 89 ? 6.097 -4.486 -9.428 1.00 95.56 89 ARG A N 1
ATOM 700 C CA . ARG A 1 89 ? 6.360 -5.889 -9.731 1.00 95.56 89 ARG A CA 1
ATOM 701 C C . ARG A 1 89 ? 5.512 -6.827 -8.880 1.00 95.56 89 ARG A C 1
ATOM 703 O O . ARG A 1 89 ? 5.471 -6.742 -7.656 1.00 95.56 89 ARG A O 1
ATOM 710 N N . VAL A 1 90 ? 4.898 -7.799 -9.548 1.00 95.94 90 VAL A N 1
ATOM 711 C CA . VAL A 1 90 ? 4.046 -8.812 -8.908 1.00 95.94 90 VAL A CA 1
ATOM 712 C C . VAL A 1 90 ? 4.820 -9.675 -7.916 1.00 95.94 90 VAL A C 1
ATOM 714 O O . VAL A 1 90 ? 4.284 -10.027 -6.874 1.00 95.94 90 VAL A O 1
ATOM 717 N N . ASP A 1 91 ? 6.076 -10.017 -8.200 1.00 96.44 91 ASP A N 1
ATOM 718 C CA . ASP A 1 91 ? 6.874 -10.854 -7.301 1.00 96.44 91 ASP A CA 1
ATOM 719 C C . ASP A 1 91 ? 7.178 -10.164 -5.966 1.00 96.44 91 ASP A C 1
ATOM 721 O O . ASP A 1 91 ? 7.056 -10.813 -4.929 1.00 96.44 91 ASP A O 1
ATOM 725 N N . VAL A 1 92 ? 7.460 -8.856 -5.983 1.00 97.50 92 VAL A N 1
ATOM 726 C CA . VAL A 1 92 ? 7.590 -8.033 -4.768 1.00 97.50 92 VAL A CA 1
ATOM 727 C C . VAL A 1 92 ? 6.288 -8.057 -3.965 1.00 97.50 92 VAL A C 1
ATOM 729 O O . VAL A 1 92 ? 6.304 -8.367 -2.778 1.00 97.50 92 VAL A O 1
ATOM 732 N N . LEU A 1 93 ? 5.144 -7.800 -4.602 1.00 97.94 93 LEU A N 1
ATOM 733 C CA . LEU A 1 93 ? 3.844 -7.774 -3.915 1.00 97.94 93 LEU A CA 1
ATOM 734 C C . LEU A 1 93 ? 3.452 -9.139 -3.334 1.00 97.94 93 LEU A C 1
ATOM 736 O O . LEU A 1 93 ? 2.943 -9.223 -2.216 1.00 97.94 93 LEU A O 1
ATOM 740 N N . VAL A 1 94 ? 3.719 -10.215 -4.074 1.00 97.12 94 VAL A N 1
ATOM 741 C CA . VAL A 1 94 ? 3.492 -11.590 -3.623 1.00 97.12 94 VAL A CA 1
ATOM 742 C C . VAL A 1 94 ? 4.368 -11.917 -2.418 1.00 97.12 94 VAL A C 1
ATOM 744 O O . VAL A 1 94 ? 3.886 -12.551 -1.482 1.00 97.12 94 VAL A O 1
ATOM 747 N N . GLU A 1 95 ? 5.638 -11.510 -2.424 1.00 97.69 95 GLU A N 1
ATOM 748 C CA . GLU A 1 95 ? 6.546 -11.699 -1.290 1.00 97.69 95 GLU A CA 1
ATOM 749 C C . GLU A 1 95 ? 6.024 -10.991 -0.036 1.00 97.69 95 GLU A C 1
ATOM 751 O O . GLU A 1 95 ? 5.871 -11.642 0.998 1.00 97.69 95 GLU A O 1
ATOM 756 N N . LEU A 1 96 ? 5.663 -9.707 -0.151 1.00 98.00 96 LEU A N 1
ATOM 757 C CA . LEU A 1 96 ? 5.110 -8.913 0.952 1.00 98.00 96 LEU A CA 1
ATOM 758 C C . LEU A 1 96 ? 3.830 -9.540 1.514 1.00 98.00 96 LEU A C 1
ATOM 760 O O . LEU A 1 96 ? 3.701 -9.728 2.722 1.00 98.00 96 LEU A O 1
ATOM 764 N N . GLY A 1 97 ? 2.889 -9.912 0.645 1.00 96.62 97 GLY A N 1
ATOM 765 C CA . GLY A 1 97 ? 1.641 -10.529 1.082 1.00 96.62 97 GLY A CA 1
ATOM 766 C C . GLY A 1 97 ? 1.847 -11.915 1.703 1.00 96.62 97 GLY A C 1
ATOM 767 O O . GLY A 1 97 ? 1.246 -12.214 2.733 1.00 96.62 97 GLY A O 1
ATOM 768 N N . THR A 1 98 ? 2.741 -12.738 1.146 1.00 96.62 98 THR A N 1
ATOM 76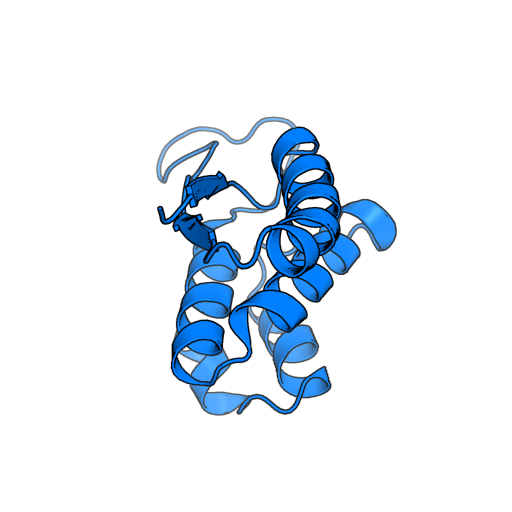9 C CA . THR A 1 98 ? 3.058 -14.066 1.707 1.00 96.62 98 THR A CA 1
ATOM 770 C C . THR A 1 98 ? 3.701 -13.944 3.090 1.00 96.62 98 THR A C 1
ATOM 772 O O . THR A 1 98 ? 3.376 -14.725 3.981 1.00 96.62 98 THR A O 1
ATOM 775 N N . ALA A 1 99 ? 4.576 -12.954 3.302 1.00 97.12 99 ALA A N 1
ATOM 776 C CA . ALA A 1 99 ? 5.182 -12.690 4.610 1.00 97.12 99 ALA A CA 1
ATOM 777 C C . ALA A 1 99 ? 4.140 -12.332 5.687 1.00 97.12 99 ALA A C 1
ATOM 779 O O . ALA A 1 99 ? 4.361 -12.583 6.869 1.00 97.12 99 ALA A O 1
ATOM 780 N N . LEU A 1 100 ? 2.986 -11.802 5.272 1.00 96.50 100 LEU A N 1
ATOM 781 C CA . LEU A 1 100 ? 1.839 -11.494 6.128 1.00 96.50 100 LEU A CA 1
ATOM 782 C C . LEU A 1 100 ? 0.813 -12.640 6.213 1.00 96.50 100 LEU A C 1
ATOM 784 O O . LEU A 1 100 ? -0.250 -12.465 6.804 1.00 96.50 100 LEU A O 1
ATOM 788 N N . GLY A 1 101 ? 1.110 -13.809 5.636 1.00 94.44 101 GLY A N 1
ATOM 789 C CA . GLY A 1 101 ? 0.248 -14.993 5.692 1.00 94.44 101 GLY A CA 1
ATOM 790 C C . GLY A 1 101 ? -0.849 -15.055 4.625 1.00 94.44 101 GLY A C 1
ATOM 791 O O . GLY A 1 101 ? -1.754 -15.879 4.740 1.00 94.44 101 GLY A O 1
ATOM 792 N N . LEU A 1 102 ? -0.794 -14.213 3.588 1.00 94.38 102 LEU A N 1
ATOM 793 C CA . LEU A 1 102 ? -1.703 -14.315 2.444 1.00 94.38 102 LEU A CA 1
ATOM 794 C C . LEU A 1 102 ? -1.285 -15.433 1.483 1.00 94.38 102 LEU A C 1
ATOM 796 O O . LEU A 1 102 ? -0.101 -15.746 1.341 1.00 94.38 102 LEU A O 1
ATOM 800 N N . ASP A 1 103 ? -2.261 -16.002 0.773 1.00 92.31 103 ASP A N 1
ATOM 801 C CA . ASP A 1 103 ? -1.991 -17.049 -0.207 1.00 92.31 103 ASP A CA 1
ATOM 802 C C . ASP A 1 103 ? -1.223 -16.506 -1.421 1.00 92.31 103 ASP A C 1
ATOM 804 O O . ASP A 1 103 ? -1.634 -15.565 -2.110 1.00 92.31 103 ASP A O 1
ATOM 808 N N . ARG A 1 104 ? -0.088 -17.148 -1.701 1.00 89.62 104 ARG A N 1
ATOM 809 C CA . ARG A 1 104 ? 0.809 -16.799 -2.805 1.00 89.62 104 ARG A CA 1
ATOM 810 C C . ARG A 1 104 ? 0.141 -16.934 -4.170 1.00 89.62 104 ARG A C 1
ATOM 812 O O . ARG A 1 104 ? 0.456 -16.158 -5.073 1.00 89.62 104 ARG A O 1
ATOM 819 N N . THR A 1 105 ? -0.657 -17.979 -4.362 1.00 84.44 105 THR A N 1
ATOM 820 C CA . THR A 1 105 ? -1.254 -18.297 -5.661 1.00 84.44 105 THR A CA 1
ATOM 821 C C . THR A 1 105 ? -2.285 -17.244 -5.999 1.00 84.44 105 THR A C 1
ATOM 823 O O . THR A 1 105 ? -2.216 -16.677 -7.083 1.00 84.44 105 THR A O 1
ATOM 826 N N . GLU A 1 106 ? -3.156 -16.912 -5.050 1.00 82.81 106 GLU A N 1
ATOM 827 C CA . GLU A 1 106 ? -4.180 -15.885 -5.220 1.00 82.81 106 GLU A CA 1
ATOM 828 C C . GLU A 1 106 ? -3.575 -14.490 -5.466 1.00 82.81 106 GLU A C 1
ATOM 830 O O . GLU A 1 106 ? -4.030 -13.778 -6.360 1.00 82.81 106 GLU A O 1
ATOM 835 N N . LEU A 1 107 ? -2.485 -14.132 -4.773 1.00 83.88 107 LEU A N 1
ATOM 836 C CA . LEU A 1 107 ? -1.780 -12.854 -4.971 1.00 83.88 107 LEU A CA 1
ATOM 837 C C . LEU A 1 107 ? -1.117 -12.688 -6.347 1.00 83.88 107 LEU A C 1
ATOM 839 O O . LEU A 1 107 ? -0.830 -11.566 -6.755 1.00 83.88 107 LEU A O 1
ATOM 843 N N . LYS A 1 108 ? -0.842 -13.773 -7.076 1.00 77.06 108 LYS A N 1
ATOM 844 C CA . LYS A 1 108 ? -0.303 -13.676 -8.444 1.00 77.06 108 LYS A CA 1
ATOM 845 C C . LYS A 1 108 ? -1.370 -13.335 -9.483 1.00 77.06 108 LYS A C 1
ATOM 847 O O . LYS A 1 108 ? -1.011 -12.959 -10.597 1.00 77.06 108 LYS A O 1
ATOM 852 N N . VAL A 1 109 ? -2.644 -13.539 -9.148 1.00 68.62 109 VAL A N 1
ATOM 853 C CA . VAL A 1 109 ? -3.772 -13.427 -10.087 1.00 68.62 109 VAL A CA 1
ATOM 854 C C . VAL A 1 109 ? -4.501 -12.089 -9.970 1.00 68.62 109 VAL A C 1
ATOM 856 O O . VAL A 1 109 ? -5.346 -11.793 -10.813 1.00 68.62 109 VAL A O 1
ATOM 859 N N . VAL A 1 110 ? -4.179 -11.288 -8.949 1.00 65.25 110 VAL A N 1
ATOM 860 C CA . VAL A 1 110 ? -4.666 -9.909 -8.814 1.00 65.25 110 VAL A CA 1
ATOM 861 C C . VAL A 1 110 ? -3.982 -8.997 -9.808 1.00 65.25 110 VAL A C 1
ATOM 863 O O . VAL A 1 110 ? -2.754 -9.126 -10.023 1.00 65.25 110 VAL A O 1
#

Foldseek 3Di:
DAAEDEDFLQDPCRVVCLVVCVVVCVVVVHHYHYDYDFPADPPGDDPPPAAGRPLLVVLLVVCVVVVRNSQLSNLSSCCVVPVVHRSNDLVSSLVSCVVVVDDSVVSSVD

pLDDT: mean 92.35, std 6.3, range [65.25, 98.31]